Protein AF-A0A6N7ZNT4-F1 (afdb_monomer)

Structure (mmCIF, N/CA/C/O backbone):
data_AF-A0A6N7ZNT4-F1
#
_entry.id   AF-A0A6N7ZNT4-F1
#
loop_
_atom_site.group_PDB
_atom_site.id
_atom_site.type_symbol
_atom_site.label_atom_id
_atom_site.label_alt_id
_atom_site.label_comp_id
_atom_site.label_asym_id
_atom_site.label_entity_id
_atom_site.label_seq_id
_atom_site.pdbx_PDB_ins_code
_atom_site.Cartn_x
_atom_site.Cartn_y
_atom_site.Cartn_z
_atom_site.occupancy
_atom_site.B_iso_or_equiv
_atom_site.auth_seq_id
_atom_site.auth_comp_id
_atom_site.auth_asym_id
_atom_site.auth_atom_id
_atom_si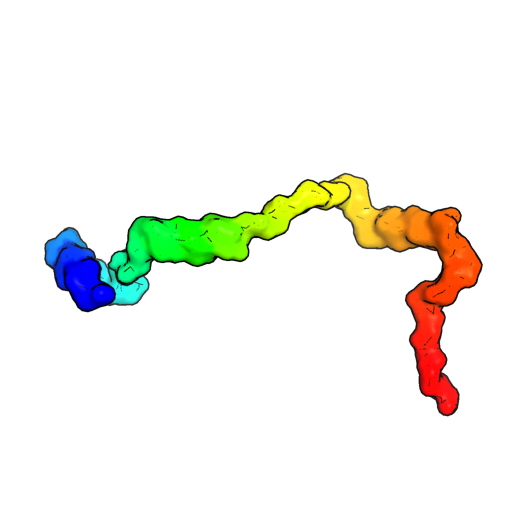te.pdbx_PDB_model_num
ATOM 1 N N . MET A 1 1 ? -8.541 11.525 26.430 1.00 58.59 1 MET A N 1
ATOM 2 C CA . MET A 1 1 ? -8.532 10.112 25.979 1.00 58.59 1 MET A CA 1
ATOM 3 C C . MET A 1 1 ? -9.431 9.216 26.838 1.00 58.59 1 MET A C 1
ATOM 5 O O . MET A 1 1 ? -10.219 8.480 26.268 1.00 58.59 1 MET A O 1
ATOM 9 N N . PHE A 1 2 ? -9.392 9.313 28.177 1.00 65.44 2 PHE A N 1
ATOM 10 C CA . PHE A 1 2 ? -10.172 8.445 29.084 1.00 65.44 2 PHE A CA 1
ATOM 11 C C . PHE A 1 2 ? -11.706 8.604 29.005 1.00 65.44 2 PHE A C 1
ATOM 13 O O . PHE A 1 2 ? -12.423 7.617 29.128 1.00 65.44 2 PHE A O 1
ATOM 20 N N . GLY A 1 3 ? -12.215 9.818 28.748 1.00 76.75 3 GLY A N 1
ATOM 21 C CA . GLY A 1 3 ? -13.662 10.100 28.741 1.00 76.75 3 GLY A CA 1
ATOM 22 C C . GLY A 1 3 ? -14.474 9.233 27.777 1.00 76.75 3 GLY A C 1
ATOM 23 O O . GLY A 1 3 ? -15.548 8.762 28.130 1.00 76.75 3 GLY A O 1
ATOM 24 N N . ARG A 1 4 ? -13.916 8.900 26.609 1.00 79.94 4 ARG A N 1
ATOM 25 C CA . ARG A 1 4 ? -14.636 8.081 25.630 1.00 79.94 4 ARG A CA 1
ATOM 26 C C . ARG A 1 4 ? -14.721 6.605 25.955 1.00 79.94 4 ARG A C 1
ATOM 28 O O . ARG A 1 4 ? -15.622 5.926 25.482 1.00 79.94 4 ARG A O 1
ATOM 35 N N . VAL A 1 5 ? -13.791 6.106 26.763 1.00 84.38 5 VAL A N 1
ATOM 36 C CA . VAL A 1 5 ? -13.886 4.740 27.281 1.00 84.38 5 VAL A CA 1
ATOM 37 C C . VAL A 1 5 ? -15.070 4.650 28.232 1.00 84.38 5 VAL A C 1
ATOM 39 O O . VAL A 1 5 ? -15.841 3.704 28.152 1.00 84.38 5 VAL A O 1
ATOM 42 N N . VAL A 1 6 ? -15.246 5.664 29.084 1.00 87.12 6 VAL A N 1
ATOM 43 C CA . VAL A 1 6 ? -16.381 5.740 30.008 1.00 87.12 6 VAL A CA 1
ATOM 44 C C . VAL A 1 6 ? -17.698 5.829 29.236 1.00 87.12 6 VAL A C 1
ATOM 46 O O . VAL A 1 6 ? -18.588 5.030 29.499 1.00 87.12 6 VAL A O 1
ATOM 49 N N . GLU A 1 7 ? -17.799 6.715 28.240 1.00 87.12 7 GLU A N 1
ATOM 50 C CA . GLU A 1 7 ? -18.986 6.814 27.371 1.00 87.12 7 GLU A CA 1
ATOM 51 C C . GLU A 1 7 ? -19.307 5.477 26.685 1.00 87.12 7 GLU A C 1
ATOM 53 O O . GLU A 1 7 ? -20.421 4.972 26.802 1.00 87.12 7 GLU A O 1
ATOM 58 N N . ALA A 1 8 ? -18.317 4.839 26.054 1.00 86.12 8 ALA A N 1
ATOM 59 C CA . ALA A 1 8 ? -18.525 3.585 25.331 1.00 86.12 8 ALA A CA 1
ATOM 60 C C . ALA A 1 8 ? -18.901 2.404 26.251 1.00 86.12 8 ALA A C 1
ATOM 62 O O . ALA A 1 8 ? -19.678 1.533 25.857 1.00 86.12 8 ALA A O 1
ATOM 63 N N . VAL A 1 9 ? -18.377 2.365 27.483 1.00 89.81 9 VAL A N 1
ATOM 64 C CA . VAL A 1 9 ? -18.759 1.359 28.493 1.00 89.81 9 VAL A CA 1
ATOM 65 C C . VAL A 1 9 ? -20.183 1.596 29.001 1.00 89.81 9 VAL A C 1
ATOM 67 O O . VAL A 1 9 ? -20.904 0.628 29.234 1.00 89.81 9 VAL A O 1
ATOM 70 N N . VAL A 1 10 ? -20.606 2.855 29.153 1.00 92.62 10 VAL A N 1
ATOM 71 C CA . VAL A 1 10 ? -21.981 3.196 29.551 1.00 92.62 10 VAL A CA 1
ATOM 72 C C . VAL A 1 10 ? -22.982 2.812 28.459 1.00 92.62 10 VAL A C 1
ATOM 74 O O . VAL A 1 10 ? -24.025 2.241 28.772 1.00 92.62 10 VAL A O 1
ATOM 77 N N . GLU A 1 11 ? -22.663 3.062 27.187 1.00 90.38 11 GLU A N 1
ATOM 78 C CA . GLU A 1 11 ? -23.535 2.710 26.057 1.00 90.38 11 GLU A CA 1
ATOM 79 C C . GLU A 1 11 ? -23.622 1.195 25.809 1.0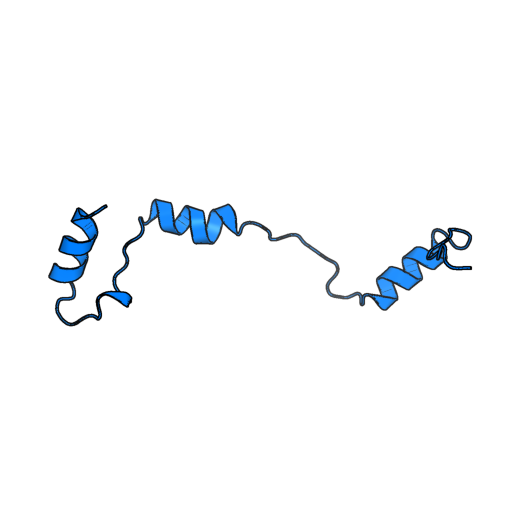0 90.38 11 GLU A C 1
ATOM 81 O O . GLU A 1 11 ? -24.683 0.681 25.451 1.00 90.38 11 GLU A O 1
ATOM 86 N N . ALA A 1 12 ? -22.523 0.459 26.011 1.00 88.69 12 ALA A N 1
ATOM 87 C CA . ALA A 1 12 ? -22.444 -0.972 25.724 1.00 88.69 12 ALA A CA 1
ATOM 88 C C . ALA A 1 12 ? -21.777 -1.771 26.867 1.00 88.69 12 ALA A C 1
ATOM 90 O O . ALA A 1 12 ? -20.704 -2.352 26.687 1.00 88.69 12 ALA A O 1
ATOM 91 N N . PRO A 1 13 ? -22.431 -1.910 28.035 1.00 89.00 13 PRO A N 1
ATOM 92 C CA . PRO A 1 13 ? -21.807 -2.439 29.257 1.00 89.00 13 PRO A CA 1
ATOM 93 C C . PRO A 1 13 ? -21.436 -3.927 29.200 1.00 89.00 13 PRO A C 1
ATOM 95 O O . PRO A 1 13 ? -20.645 -4.405 30.010 1.00 89.00 13 PRO A O 1
ATOM 98 N N . ARG A 1 14 ? -22.010 -4.683 28.256 1.00 93.50 14 ARG A N 1
ATOM 99 C CA . ARG A 1 14 ? -21.679 -6.100 28.018 1.00 93.50 14 ARG A CA 1
ATOM 100 C C . ARG A 1 14 ? -20.711 -6.306 26.850 1.00 93.50 14 ARG A C 1
ATOM 102 O O . ARG A 1 14 ? -20.345 -7.447 26.569 1.00 93.50 14 ARG A O 1
ATOM 109 N N . ALA A 1 15 ? -20.323 -5.242 26.145 1.00 90.69 15 ALA A N 1
ATOM 110 C CA . ALA A 1 15 ? -19.347 -5.351 25.073 1.00 90.69 15 ALA A CA 1
ATOM 111 C C . ALA A 1 15 ? -17.966 -5.682 25.646 1.00 90.69 15 ALA A C 1
ATOM 113 O O . ALA A 1 15 ? -17.587 -5.253 26.736 1.00 90.69 15 ALA A O 1
ATOM 114 N N . ARG A 1 16 ? -17.182 -6.449 24.887 1.00 91.62 16 ARG A N 1
ATOM 115 C CA . ARG A 1 16 ? -15.773 -6.663 25.222 1.00 91.62 16 ARG A CA 1
ATOM 116 C C . ARG A 1 16 ? -15.047 -5.327 25.118 1.00 91.62 16 ARG A C 1
ATOM 118 O O . ARG A 1 16 ? -15.205 -4.633 24.118 1.00 91.62 16 ARG A O 1
ATOM 125 N N . LEU A 1 17 ? -14.187 -5.020 26.088 1.00 87.19 17 LEU A N 1
ATOM 126 C CA . LEU A 1 17 ? -13.366 -3.802 26.073 1.00 87.19 17 LEU A CA 1
ATOM 127 C C . LEU A 1 17 ? -12.568 -3.646 24.768 1.00 87.19 17 LEU A C 1
ATOM 129 O O . LEU A 1 17 ? -12.435 -2.541 24.256 1.00 87.19 17 LEU A O 1
ATOM 133 N N . SER A 1 18 ? -12.098 -4.756 24.190 1.00 89.62 18 SER A N 1
ATOM 134 C CA . SER A 1 18 ? -11.371 -4.772 22.914 1.00 89.62 18 SER A CA 1
ATOM 135 C C . SER A 1 18 ? -12.205 -4.366 21.695 1.00 89.62 18 SER A C 1
ATOM 137 O O . SER A 1 18 ? -11.635 -4.078 20.648 1.00 89.62 18 SER A O 1
ATOM 139 N N . ALA A 1 19 ? -13.533 -4.355 21.806 1.00 88.00 19 ALA A N 1
ATOM 140 C CA . ALA A 1 19 ? -14.438 -3.958 20.733 1.00 88.00 19 ALA A CA 1
ATOM 141 C C . ALA A 1 19 ? -14.883 -2.489 20.836 1.00 88.00 19 ALA A C 1
ATOM 143 O O . ALA A 1 19 ? -15.586 -2.008 19.948 1.00 88.00 19 ALA A O 1
ATOM 144 N N . LEU A 1 20 ? -14.508 -1.775 21.905 1.00 86.94 20 LEU A N 1
ATOM 145 C CA . LEU A 1 20 ? -14.945 -0.397 22.109 1.00 86.94 20 LEU A CA 1
ATOM 146 C C . LEU A 1 20 ? -14.196 0.572 21.173 1.00 86.94 20 LEU A C 1
ATOM 148 O O . LEU A 1 20 ? -12.974 0.474 21.025 1.00 86.94 20 LEU A O 1
ATOM 152 N N . PRO A 1 21 ? -14.890 1.541 20.552 1.00 80.56 21 PRO A N 1
ATOM 153 C CA . PRO A 1 21 ? -14.273 2.511 19.655 1.00 80.56 21 PRO A CA 1
ATOM 154 C C . PRO A 1 21 ? -13.516 3.594 20.443 1.00 80.56 21 PRO A C 1
ATOM 156 O O . PRO A 1 21 ? -14.062 4.633 20.805 1.00 80.56 21 PRO A O 1
ATOM 159 N N . LEU A 1 22 ? -12.225 3.362 20.689 1.00 84.56 22 LEU A N 1
ATOM 160 C CA . LEU A 1 22 ? -11.386 4.264 21.495 1.00 84.56 22 LEU A CA 1
ATOM 161 C C . LEU A 1 22 ? -10.951 5.544 20.750 1.00 84.56 22 LEU A C 1
ATOM 163 O O . LEU A 1 22 ? -10.630 6.554 21.379 1.00 84.56 22 LEU A O 1
ATOM 167 N N . LEU A 1 23 ? -10.909 5.502 19.414 1.00 86.75 23 LEU A N 1
ATOM 168 C CA . LEU A 1 23 ? -10.367 6.565 18.557 1.00 86.75 23 LEU A CA 1
ATOM 169 C C . LEU A 1 23 ? -11.424 7.495 18.003 1.00 86.75 23 LEU A C 1
ATOM 171 O O . LEU A 1 23 ? -12.534 7.061 17.695 1.00 86.75 23 LEU A O 1
ATOM 175 N N . GLY A 1 24 ? -11.071 8.787 17.902 1.00 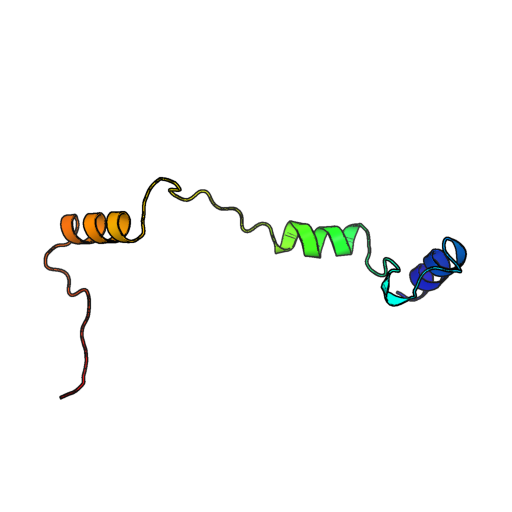86.06 24 GLY A N 1
ATOM 176 C CA . GLY A 1 24 ? -11.930 9.912 17.475 1.00 86.06 24 GLY A CA 1
ATOM 177 C C . GLY A 1 24 ? -12.634 9.592 16.190 1.00 86.06 24 GLY A C 1
ATOM 178 O O . GLY A 1 24 ? -12.074 8.843 15.403 1.00 86.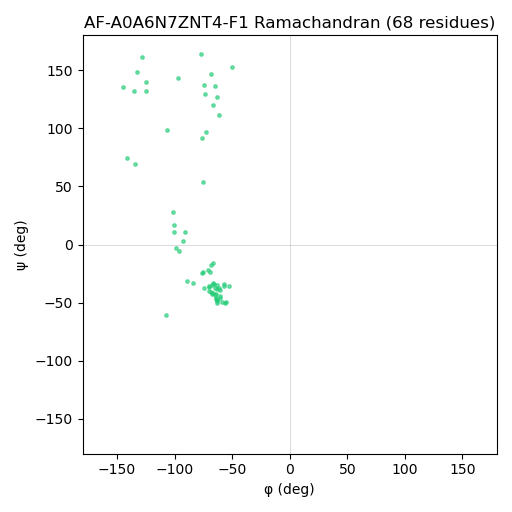06 24 GLY A O 1
ATOM 179 N N . ARG A 1 25 ? -13.804 10.179 15.926 1.00 86.50 25 ARG A N 1
ATOM 180 C CA . ARG A 1 25 ? -14.283 10.156 14.543 1.00 86.50 25 ARG A CA 1
ATOM 181 C C . ARG A 1 25 ? -13.206 10.752 13.630 1.00 86.50 25 ARG A C 1
ATOM 183 O O . ARG A 1 25 ? -12.784 10.081 12.699 1.00 86.50 25 ARG A O 1
ATOM 190 N N . GLU A 1 26 ? -12.696 11.923 13.993 1.00 90.81 26 GLU A N 1
ATOM 191 C CA . GLU A 1 26 ? -11.622 12.621 13.279 1.00 90.81 26 GLU A CA 1
ATOM 192 C C . GLU A 1 26 ? -10.310 11.823 13.279 1.00 90.81 26 GLU A C 1
ATOM 194 O O . GLU A 1 26 ? -9.757 11.552 12.219 1.00 90.81 26 GLU A O 1
ATOM 199 N N . ASP A 1 27 ? -9.835 11.354 14.442 1.00 91.06 27 ASP A N 1
ATOM 200 C CA . ASP A 1 27 ? -8.594 10.561 14.500 1.00 91.06 27 ASP A CA 1
ATOM 201 C C . ASP A 1 27 ? -8.690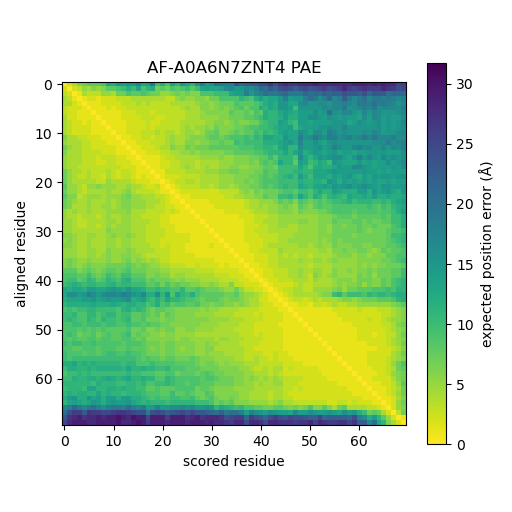 9.268 13.677 1.00 91.06 27 ASP A C 1
ATOM 203 O O . ASP A 1 27 ? -7.732 8.873 13.012 1.00 91.06 27 ASP A O 1
ATOM 207 N N . ARG A 1 28 ? -9.846 8.596 13.709 1.00 92.25 28 ARG A N 1
ATOM 208 C CA . ARG A 1 28 ? -10.105 7.391 12.918 1.00 92.25 28 ARG A CA 1
ATOM 209 C C . ARG A 1 28 ? -10.189 7.718 11.433 1.00 92.25 28 ARG A C 1
ATOM 211 O O . ARG A 1 28 ? -9.675 6.944 10.632 1.00 92.25 28 ARG A O 1
ATOM 218 N N . GLU A 1 29 ? -10.834 8.820 11.058 1.00 95.44 29 GLU A N 1
ATOM 219 C CA . GLU A 1 29 ? -10.894 9.287 9.670 1.00 95.44 29 GLU A CA 1
ATOM 220 C C . GLU A 1 29 ? -9.487 9.579 9.136 1.00 95.44 29 GLU A C 1
ATOM 222 O O . GLU A 1 29 ? -9.132 9.046 8.084 1.00 95.44 29 GLU A O 1
ATOM 227 N N . ARG A 1 30 ? -8.642 10.274 9.904 1.00 96.00 30 ARG A N 1
ATOM 228 C CA . ARG A 1 30 ? -7.240 10.516 9.542 1.00 96.00 30 ARG A CA 1
ATOM 229 C C . ARG A 1 30 ? -6.451 9.221 9.346 1.00 96.00 30 ARG A C 1
ATOM 231 O O . ARG A 1 30 ? -5.804 9.038 8.320 1.00 96.00 30 ARG A O 1
ATOM 238 N N . LEU A 1 31 ? -6.534 8.286 10.293 1.00 95.50 31 LEU A N 1
ATOM 239 C CA . LEU A 1 31 ? -5.767 7.036 10.225 1.00 95.50 31 LEU A CA 1
ATOM 240 C C . LEU A 1 31 ? -6.243 6.084 9.123 1.00 95.50 31 LEU A C 1
ATOM 242 O O . LEU A 1 31 ? -5.428 5.430 8.481 1.00 95.50 31 LEU A O 1
ATOM 246 N N . VAL A 1 32 ? -7.557 5.962 8.925 1.00 95.62 32 VAL A N 1
ATOM 247 C CA . VAL A 1 32 ? -8.122 4.969 8.001 1.00 95.62 32 VAL A CA 1
ATOM 248 C C . VAL A 1 32 ? -8.260 5.523 6.589 1.00 95.62 32 VAL A C 1
ATOM 250 O O . VAL A 1 32 ? -8.145 4.749 5.643 1.00 95.62 32 VAL A O 1
ATOM 253 N N . ARG A 1 33 ? -8.499 6.829 6.424 1.00 95.88 33 ARG A N 1
ATOM 254 C CA . ARG A 1 33 ? -8.711 7.446 5.109 1.00 95.88 33 ARG A CA 1
ATOM 255 C C . ARG A 1 33 ? -7.525 8.287 4.681 1.00 95.88 33 ARG A C 1
ATOM 257 O O . ARG A 1 33 ? -6.932 7.973 3.661 1.00 95.88 33 ARG A O 1
ATOM 264 N N . GLU A 1 34 ? -7.180 9.324 5.440 1.00 96.94 34 GLU A N 1
ATOM 265 C CA . GLU A 1 34 ? -6.183 10.308 4.991 1.00 96.94 34 GLU A CA 1
ATOM 266 C C . GLU A 1 34 ? -4.806 9.668 4.815 1.00 96.94 34 GLU A C 1
ATOM 268 O O . GLU A 1 34 ? -4.180 9.819 3.771 1.00 96.94 34 GLU A O 1
ATOM 273 N N . PHE A 1 35 ? -4.362 8.873 5.789 1.00 97.62 35 PHE A N 1
ATOM 274 C CA . PHE A 1 35 ? -3.069 8.189 5.707 1.00 97.62 35 PHE A CA 1
ATOM 275 C C . PHE A 1 35 ? -3.055 7.044 4.684 1.00 97.62 35 PHE A C 1
ATOM 277 O O . PHE A 1 35 ? -1.990 6.695 4.184 1.00 97.62 35 PHE A O 1
ATOM 284 N N . ASN A 1 36 ? -4.220 6.491 4.329 1.00 97.50 36 ASN A N 1
ATOM 285 C CA . ASN A 1 36 ? -4.353 5.449 3.304 1.00 97.50 36 ASN A CA 1
ATOM 286 C C . ASN A 1 36 ? -4.832 6.001 1.952 1.00 97.50 36 ASN A C 1
ATOM 288 O O . ASN A 1 36 ? -5.280 5.231 1.102 1.00 97.50 36 ASN A O 1
ATOM 292 N N . ALA A 1 37 ? -4.751 7.314 1.722 1.00 97.00 37 ALA A N 1
ATOM 293 C CA . ALA A 1 37 ? -5.083 7.938 0.443 1.00 97.00 37 ALA A CA 1
ATOM 294 C C . ALA A 1 37 ? -3.979 7.692 -0.610 1.00 97.00 37 ALA A C 1
ATOM 296 O O . ALA A 1 37 ? -3.443 8.619 -1.207 1.00 97.00 37 ALA A O 1
ATOM 297 N N . THR A 1 38 ? -3.622 6.424 -0.830 1.00 96.12 38 THR A N 1
ATOM 298 C CA . THR A 1 38 ? -2.540 5.966 -1.720 1.00 96.12 38 THR A CA 1
ATOM 299 C C . THR A 1 38 ? -3.051 5.466 -3.071 1.00 96.12 38 THR A C 1
ATOM 301 O O . THR A 1 38 ? -2.302 4.860 -3.835 1.00 96.12 38 THR A O 1
ATOM 304 N N . ASN A 1 39 ? -4.331 5.700 -3.375 1.00 94.62 39 ASN A N 1
ATOM 305 C CA . ASN A 1 39 ? -4.934 5.256 -4.622 1.00 94.62 39 ASN A CA 1
ATOM 306 C C . ASN A 1 39 ? -4.321 6.006 -5.812 1.00 94.62 39 ASN A C 1
ATOM 308 O O . ASN A 1 39 ? -4.420 7.229 -5.906 1.00 94.62 39 ASN A O 1
ATOM 312 N N . VAL A 1 40 ? -3.716 5.259 -6.731 1.00 94.94 40 VAL A N 1
ATOM 313 C CA . VAL A 1 40 ? -3.119 5.772 -7.965 1.00 94.94 40 VAL A CA 1
ATOM 314 C C . VAL A 1 40 ? -3.547 4.857 -9.102 1.00 94.94 40 VAL A C 1
ATOM 316 O O . VAL A 1 40 ? -3.436 3.637 -8.995 1.00 94.94 40 VAL A O 1
ATOM 319 N N . THR A 1 41 ? -4.023 5.440 -10.202 1.00 94.38 41 THR A N 1
ATOM 320 C CA . THR A 1 41 ? -4.386 4.678 -11.399 1.00 94.38 41 THR A CA 1
ATOM 321 C C . THR A 1 41 ? -3.153 3.989 -11.977 1.00 94.38 41 THR A C 1
ATOM 323 O O . THR A 1 41 ? -2.152 4.644 -12.270 1.00 94.38 41 THR A O 1
ATOM 326 N N . PHE A 1 42 ? -3.235 2.678 -12.193 1.00 88.88 42 PHE A N 1
ATOM 327 C CA . PHE A 1 42 ? -2.195 1.898 -12.858 1.00 88.88 42 PHE A CA 1
ATOM 328 C C . PHE A 1 42 ? -2.791 1.064 -14.005 1.00 88.88 42 PHE A C 1
ATOM 330 O O . PHE A 1 42 ? -4.005 0.871 -14.059 1.00 88.88 42 PHE A O 1
ATOM 337 N N . PRO A 1 43 ? -1.972 0.586 -14.962 1.00 89.56 43 PRO A N 1
ATOM 338 C CA . PRO A 1 43 ? -2.470 -0.202 -16.085 1.00 89.56 43 PRO A CA 1
ATOM 339 C C . PRO A 1 43 ? -2.880 -1.613 -15.629 1.00 89.56 43 PRO A C 1
ATOM 341 O O . PRO A 1 43 ? -2.039 -2.502 -15.528 1.00 89.56 43 PRO A O 1
ATOM 344 N N . GLU A 1 44 ? -4.170 -1.828 -15.369 1.00 90.44 44 GLU A N 1
ATOM 345 C CA . GLU A 1 44 ? -4.712 -3.123 -14.910 1.00 90.44 44 GLU A CA 1
ATOM 346 C C . GLU A 1 44 ? -4.677 -4.215 -15.990 1.00 90.44 44 GLU A C 1
ATOM 348 O O . GLU A 1 44 ? -4.643 -5.406 -15.695 1.00 90.44 44 GLU A O 1
ATOM 353 N N . ASN A 1 45 ? -4.651 -3.817 -17.261 1.00 94.81 45 ASN A N 1
ATOM 354 C CA . ASN A 1 45 ? -4.666 -4.714 -18.415 1.00 94.81 45 ASN A CA 1
ATOM 355 C C . ASN A 1 45 ? -3.268 -5.125 -18.901 1.00 94.81 45 ASN A C 1
ATOM 357 O O . ASN A 1 45 ? -3.139 -5.659 -20.003 1.00 94.81 45 ASN A O 1
ATOM 361 N N . ARG A 1 46 ? -2.215 -4.838 -18.128 1.00 95.12 46 ARG A N 1
ATOM 362 C CA . ARG A 1 46 ? -0.838 -5.186 -18.481 1.00 95.12 46 ARG A CA 1
ATOM 363 C C . ARG A 1 46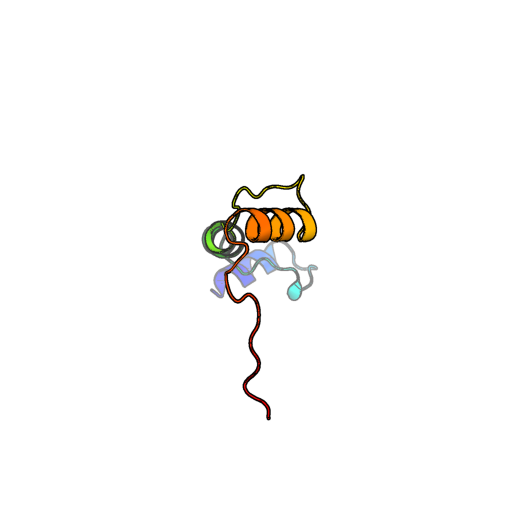 ? -0.187 -5.993 -17.384 1.00 95.12 46 ARG A C 1
ATOM 365 O O . ARG A 1 46 ? -0.176 -5.611 -16.218 1.00 95.12 46 ARG A O 1
ATOM 372 N N . THR A 1 47 ? 0.438 -7.081 -17.793 1.00 96.06 47 THR A N 1
ATOM 373 C CA . THR A 1 47 ? 1.281 -7.878 -16.916 1.00 96.06 47 THR A CA 1
ATOM 374 C C . THR A 1 47 ? 2.639 -7.203 -16.709 1.00 96.06 47 THR A C 1
ATOM 376 O O . THR A 1 47 ? 3.072 -6.342 -17.482 1.00 96.06 47 THR A O 1
ATOM 379 N N . VAL A 1 48 ? 3.371 -7.650 -15.687 1.00 95.38 48 VAL A N 1
ATOM 380 C CA . VAL A 1 48 ? 4.782 -7.275 -15.499 1.00 95.38 48 VAL A CA 1
ATOM 381 C C . VAL A 1 48 ? 5.620 -7.651 -16.730 1.00 95.38 48 VAL A C 1
ATOM 383 O O . VAL A 1 48 ? 6.513 -6.895 -17.112 1.00 95.38 48 VAL A O 1
ATOM 386 N N . LEU A 1 49 ? 5.294 -8.761 -17.404 1.00 97.00 49 LEU A N 1
ATOM 387 C CA . LEU A 1 49 ? 5.947 -9.164 -18.653 1.00 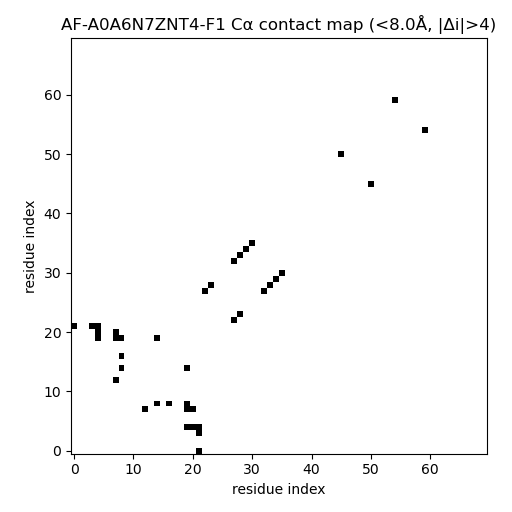97.00 49 LEU A CA 1
ATOM 388 C C . LEU A 1 49 ? 5.688 -8.154 -19.778 1.00 97.00 49 LEU A C 1
ATOM 390 O O . LEU A 1 49 ? 6.627 -7.766 -20.471 1.00 97.00 49 LEU A O 1
ATOM 394 N N . ASP A 1 50 ? 4.457 -7.655 -19.917 1.00 96.94 50 ASP A N 1
ATOM 395 C CA . ASP A 1 50 ? 4.129 -6.621 -20.908 1.00 96.94 50 ASP A CA 1
ATOM 396 C C . ASP A 1 50 ? 4.882 -5.317 -20.633 1.00 96.94 50 ASP A C 1
ATOM 398 O O . ASP A 1 50 ? 5.298 -4.618 -21.563 1.00 96.94 50 ASP A O 1
ATOM 402 N N . LEU A 1 51 ? 5.032 -4.951 -19.355 1.00 96.06 51 LEU A N 1
ATOM 403 C CA . LEU A 1 51 ? 5.812 -3.794 -18.900 1.00 96.06 51 LEU A CA 1
ATOM 404 C C . LEU A 1 51 ? 7.292 -3.949 -19.240 1.00 96.06 51 LEU A C 1
ATOM 406 O O . LEU A 1 51 ? 7.869 -3.054 -19.862 1.00 96.06 51 LEU A O 1
ATOM 410 N N . PHE A 1 52 ? 7.870 -5.105 -18.935 1.00 96.50 52 PHE A N 1
ATOM 411 C CA . PHE A 1 52 ? 9.258 -5.407 -19.249 1.00 96.50 52 PHE A CA 1
ATOM 412 C C . PHE A 1 52 ? 9.520 -5.435 -20.761 1.00 96.50 52 PHE A C 1
ATOM 414 O O . PHE A 1 52 ? 10.448 -4.790 -21.241 1.00 96.50 52 PHE A O 1
ATOM 421 N N . ALA A 1 53 ? 8.660 -6.087 -21.546 1.00 97.62 53 ALA A N 1
ATOM 422 C CA . ALA A 1 53 ? 8.807 -6.145 -22.998 1.00 97.62 53 ALA A CA 1
ATOM 423 C C . ALA A 1 53 ? 8.742 -4.749 -23.644 1.00 97.62 53 ALA A C 1
ATOM 425 O O . ALA A 1 53 ? 9.479 -4.458 -24.588 1.00 97.62 53 ALA A O 1
ATOM 426 N N . ALA A 1 54 ? 7.884 -3.860 -23.131 1.00 96.75 54 ALA A N 1
ATOM 427 C CA . ALA A 1 54 ? 7.856 -2.466 -23.571 1.00 96.75 54 ALA A CA 1
ATOM 428 C C . ALA A 1 54 ? 9.152 -1.721 -23.224 1.00 96.75 54 ALA A C 1
ATOM 430 O O . ALA A 1 54 ? 9.626 -0.928 -24.037 1.00 96.75 54 ALA A O 1
ATOM 431 N N . GLN A 1 55 ? 9.742 -1.997 -22.057 1.00 97.31 55 GLN A N 1
ATOM 432 C CA . GLN A 1 55 ? 11.023 -1.420 -21.663 1.00 97.31 55 GLN A CA 1
ATOM 433 C C . GLN A 1 55 ? 12.165 -1.883 -22.579 1.00 97.31 55 GLN A C 1
ATOM 435 O O . GLN A 1 55 ? 12.938 -1.040 -23.030 1.00 97.31 55 GLN A O 1
ATOM 440 N N . VAL A 1 56 ? 12.224 -3.175 -22.922 1.00 97.88 56 VAL A N 1
ATOM 441 C CA . VAL A 1 56 ? 13.221 -3.728 -23.859 1.00 97.88 56 VAL A CA 1
ATOM 442 C C . VAL A 1 56 ? 13.104 -3.079 -25.238 1.00 97.88 56 VAL A C 1
ATOM 444 O O . VAL A 1 56 ? 14.107 -2.672 -25.810 1.00 97.88 56 VAL A O 1
ATOM 447 N N . ARG A 1 57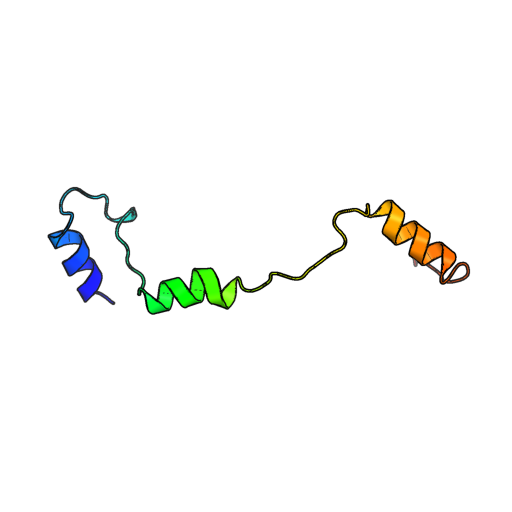 ? 11.882 -2.905 -25.765 1.00 98.25 57 ARG A N 1
ATOM 448 C CA . ARG A 1 57 ? 11.683 -2.216 -27.056 1.00 98.25 57 ARG A CA 1
ATOM 449 C C . ARG A 1 57 ? 12.124 -0.754 -27.025 1.00 98.25 57 ARG A C 1
ATOM 451 O O . ARG A 1 57 ? 12.582 -0.238 -28.037 1.00 98.25 57 ARG A O 1
ATOM 458 N N . ARG A 1 58 ? 11.944 -0.078 -25.888 1.00 98.25 58 ARG A N 1
ATOM 459 C CA . ARG A 1 58 ? 12.288 1.340 -25.725 1.00 98.25 58 ARG A CA 1
ATOM 460 C C . ARG A 1 58 ? 13.795 1.565 -25.609 1.00 98.25 58 ARG A C 1
ATOM 462 O O . ARG A 1 58 ? 14.283 2.581 -26.088 1.00 98.25 58 ARG A O 1
ATOM 469 N N . ALA A 1 59 ? 14.502 0.662 -24.937 1.00 97.81 59 ALA A N 1
ATOM 470 C CA . ALA A 1 59 ? 15.928 0.783 -24.662 1.00 97.81 59 ALA A CA 1
ATOM 471 C C . ALA A 1 59 ? 16.610 -0.594 -24.781 1.00 97.81 59 ALA A C 1
ATOM 473 O O . ALA A 1 59 ? 16.930 -1.202 -23.759 1.00 97.81 59 ALA A O 1
ATOM 474 N N . PRO A 1 60 ? 16.801 -1.102 -26.012 1.00 97.62 60 PRO A N 1
ATOM 475 C CA . PRO A 1 60 ? 17.282 -2.465 -26.238 1.00 97.62 60 PRO A CA 1
ATOM 476 C C . PRO A 1 60 ? 18.729 -2.678 -25.781 1.00 97.62 60 PRO A C 1
ATOM 478 O O . PRO A 1 60 ? 19.049 -3.743 -25.262 1.00 97.62 60 PRO A O 1
ATOM 481 N N . ASP A 1 61 ? 19.577 -1.657 -25.914 1.00 97.81 61 ASP A N 1
ATOM 482 C CA . ASP A 1 61 ? 21.008 -1.742 -25.594 1.00 97.81 61 ASP A CA 1
ATOM 483 C C . ASP A 1 61 ? 21.330 -1.320 -24.149 1.00 97.81 61 ASP A C 1
ATOM 485 O O . ASP A 1 61 ? 22.492 -1.266 -23.744 1.00 97.81 61 ASP A O 1
ATOM 489 N N . ALA A 1 62 ? 20.308 -0.990 -23.351 1.00 97.81 62 ALA A N 1
ATOM 490 C CA . ALA A 1 62 ? 20.501 -0.631 -21.955 1.00 97.81 62 ALA A CA 1
ATOM 491 C C . ALA A 1 62 ? 20.830 -1.880 -21.126 1.00 97.81 62 ALA A C 1
ATOM 493 O O . ALA A 1 62 ? 20.104 -2.874 -21.154 1.00 97.81 62 ALA A O 1
ATOM 494 N N . ILE A 1 63 ? 21.898 -1.808 -20.328 1.00 95.94 63 ILE A N 1
ATOM 495 C CA . ILE A 1 63 ? 22.230 -2.858 -19.359 1.00 95.94 63 ILE A CA 1
ATOM 496 C C . ILE A 1 63 ? 21.076 -2.968 -18.353 1.00 95.94 63 ILE A C 1
ATOM 498 O O . ILE A 1 63 ? 20.855 -2.061 -17.553 1.00 95.94 63 ILE A O 1
ATOM 502 N N . ALA A 1 64 ? 20.341 -4.080 -18.394 1.00 95.44 64 ALA A N 1
ATOM 503 C CA . ALA A 1 64 ? 19.228 -4.335 -17.478 1.00 95.44 64 ALA A CA 1
ATOM 504 C C . ALA A 1 64 ? 19.692 -4.935 -16.141 1.00 95.44 64 ALA A C 1
ATOM 506 O O . ALA A 1 64 ? 19.084 -4.683 -15.104 1.00 95.44 64 ALA A O 1
ATOM 507 N N . VAL A 1 65 ? 20.760 -5.738 -16.171 1.00 95.31 65 VAL A N 1
ATOM 508 C CA . VAL A 1 65 ? 21.335 -6.414 -15.004 1.00 95.31 65 VAL A CA 1
ATOM 509 C C . VAL A 1 65 ? 22.850 -6.464 -15.169 1.00 95.31 65 VAL A C 1
ATOM 511 O O . VAL A 1 65 ? 23.350 -6.809 -16.238 1.00 95.31 65 VAL A O 1
ATOM 514 N N . SER A 1 66 ? 23.577 -6.156 -14.103 1.00 93.94 66 SER A N 1
ATOM 515 C CA . SER A 1 66 ? 25.005 -6.428 -13.972 1.00 93.94 66 SER A CA 1
ATOM 516 C C . SER A 1 66 ? 25.259 -7.075 -12.615 1.00 93.94 66 SER A C 1
ATOM 518 O O . SER A 1 66 ? 24.547 -6.811 -11.646 1.00 93.94 66 SER A O 1
ATOM 520 N N . ASP A 1 67 ? 26.262 -7.942 -12.550 1.00 92.44 67 ASP A N 1
ATOM 521 C CA . ASP A 1 67 ? 26.752 -8.513 -11.299 1.00 92.44 67 ASP A CA 1
ATOM 522 C C . ASP A 1 67 ? 28.253 -8.230 -11.193 1.00 92.44 67 ASP A C 1
ATOM 524 O O . ASP A 1 67 ? 28.979 -8.292 -12.186 1.00 92.44 67 ASP A O 1
ATOM 528 N N . ALA A 1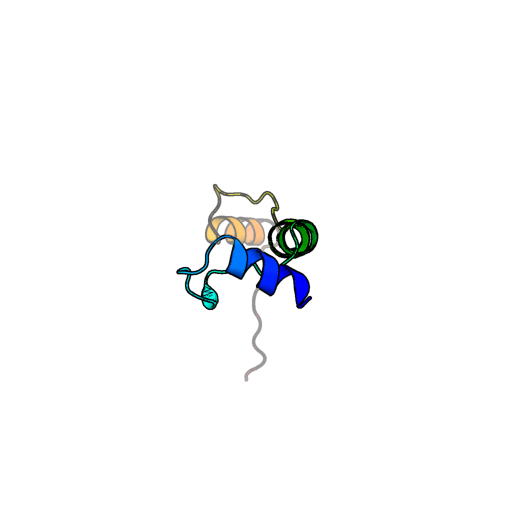 68 ? 28.708 -7.896 -9.988 1.00 77.62 68 ALA A N 1
ATOM 529 C CA . ALA A 1 68 ? 30.099 -7.569 -9.682 1.00 77.62 68 ALA A CA 1
ATOM 530 C C . ALA A 1 68 ? 30.833 -8.745 -9.016 1.00 77.62 68 ALA A C 1
ATOM 532 O O . ALA A 1 68 ? 31.766 -8.538 -8.242 1.00 77.62 68 ALA A O 1
ATOM 533 N N . ARG A 1 69 ? 30.414 -9.985 -9.291 1.00 74.25 69 ARG A N 1
ATOM 534 C CA . ARG A 1 69 ? 31.103 -11.190 -8.824 1.00 74.25 69 ARG A CA 1
ATOM 535 C C . ARG A 1 69 ? 31.831 -11.873 -9.967 1.00 74.25 69 ARG A C 1
ATOM 537 O O . ARG A 1 69 ? 31.262 -12.661 -10.722 1.00 74.25 69 ARG A O 1
ATOM 544 N N . ARG A 1 70 ? 33.127 -11.600 -10.023 1.00 59.12 70 ARG A N 1
ATOM 545 C CA . ARG A 1 70 ? 34.120 -12.580 -10.438 1.00 59.12 70 ARG A CA 1
ATOM 546 C C . ARG A 1 70 ? 35.226 -12.618 -9.402 1.00 59.12 70 ARG A C 1
ATOM 548 O O . ARG A 1 70 ? 35.573 -11.524 -8.908 1.00 59.12 70 ARG A O 1
#

Solvent-accessible surface area (backbone atoms only — not comparable to full-atom values): 4693 Å² total; per-residue (Å²): 121,68,68,50,53,54,51,47,41,70,77,40,72,84,56,58,78,91,74,52,80,76,63,47,75,65,59,42,44,42,63,66,44,63,74,58,68,72,86,70,95,70,72,84,93,53,52,73,63,55,54,49,53,52,49,43,74,74,46,69,87,57,85,86,77,88,79,91,82,127

Mean predicted aligned error: 7.5 Å

Secondary structure (DSSP, 8-state):
-THHHHHHHHH-TTS-GGGS--S-HHHHHIIIIITT-------TT--HHHHHHHHHHH-TTS--------

Sequence (70 aa):
MFGRVVEAVVEAPRARLSALPLLGREDRERLVREFNATNVTFPENRTVLDLFAAQVRRAPDAIAVSDARR

pLDDT: mean 90.68, std 8.4, range [58.59, 98.25]

Radius of gyration: 25.56 Å; Cα contacts (8 Å, |Δi|>4): 20; chains: 1; bounding box: 58×25×57 Å

Foldseek 3Di:
DVVQLVVQCVVPVPDDSVPGDPADPVRCCCVVPVVPVPDDDDDPPDDPVNVVVVVCVVCVPDDPDDDPDD